Protein AF-H9F100-F1 (afdb_monomer_lite)

Organism: Macaca mulatta (NCBI:txid9544)

pLDDT: mean 95.7, std 2.96, range [78.75, 98.56]

Secondary structure (DSSP, 8-state):
-PEETTEE--PPPPPTT--TT---EEETTTTEEESSHHHHHHHHHHHHSTTEE-TTT--EEE-HHHHHHHH--

Structure (mmCIF, N/CA/C/O backbone):
data_AF-H9F100-F1
#
_entry.id   AF-H9F100-F1
#
loop_
_atom_site.group_PDB
_atom_site.id
_atom_site.type_symbol
_atom_site.label_atom_id
_atom_site.label_alt_id
_atom_site.label_comp_id
_atom_site.label_asym_id
_atom_site.label_entity_id
_atom_site.label_seq_id
_atom_site.pdbx_PDB_ins_code
_atom_site.Cartn_x
_atom_site.Cartn_y
_atom_site.Cartn_z
_atom_site.occupancy
_atom_site.B_iso_or_equiv
_atom_site.auth_seq_id
_atom_site.auth_comp_id
_atom_site.auth_asym_id
_atom_site.auth_atom_id
_atom_site.pdbx_PDB_model_num
ATOM 1 N N . MET A 1 1 ? -0.915 -5.678 10.247 1.00 87.56 1 MET A N 1
ATOM 2 C CA . MET A 1 1 ? -0.980 -5.092 8.892 1.00 87.56 1 MET A CA 1
ATOM 3 C C . MET A 1 1 ? -2.429 -4.723 8.670 1.00 87.56 1 MET A C 1
ATOM 5 O O . MET A 1 1 ? -3.255 -5.621 8.836 1.00 87.56 1 MET A O 1
ATOM 9 N N . PRO A 1 2 ? -2.713 -3.463 8.300 1.00 96.31 2 PRO A N 1
ATOM 10 C CA . PRO A 1 2 ? -4.069 -2.963 8.149 1.00 96.31 2 PRO A CA 1
ATOM 11 C C . PRO A 1 2 ? -4.925 -3.842 7.249 1.00 96.31 2 PRO A C 1
ATOM 13 O O . PRO A 1 2 ? -4.442 -4.409 6.267 1.00 96.31 2 PRO A O 1
ATOM 16 N N . LEU A 1 3 ? -6.211 -3.923 7.571 1.00 97.69 3 LEU A N 1
ATOM 17 C CA . LEU A 1 3 ? -7.181 -4.643 6.762 1.00 97.69 3 LEU A CA 1
ATOM 18 C C . LEU A 1 3 ? -7.777 -3.704 5.719 1.00 97.69 3 LEU A C 1
ATOM 20 O O . LEU A 1 3 ? -8.294 -2.644 6.073 1.00 97.69 3 LEU A O 1
ATOM 24 N N . LEU A 1 4 ? -7.772 -4.118 4.457 1.00 97.81 4 LEU A N 1
ATOM 25 C CA . LEU A 1 4 ? -8.459 -3.415 3.379 1.00 97.81 4 LEU A CA 1
ATOM 26 C C . LEU A 1 4 ? -9.886 -3.951 3.280 1.00 97.81 4 LEU A C 1
ATOM 28 O O . LEU A 1 4 ? -10.075 -5.150 3.076 1.00 97.81 4 LEU A O 1
ATOM 32 N N . HIS A 1 5 ? -10.899 -3.099 3.465 1.00 96.62 5 HIS A N 1
ATOM 33 C CA . HIS A 1 5 ? -12.301 -3.537 3.521 1.00 96.62 5 HIS A CA 1
ATOM 34 C C . HIS A 1 5 ? -12.518 -4.724 4.481 1.00 96.62 5 HIS A C 1
ATOM 36 O O . HIS A 1 5 ? -13.248 -5.670 4.181 1.00 96.62 5 HIS A O 1
ATOM 42 N N . ARG A 1 6 ? -11.846 -4.686 5.642 1.00 95.88 6 ARG A N 1
ATOM 43 C CA . ARG A 1 6 ? -11.858 -5.744 6.674 1.00 95.88 6 ARG A CA 1
ATOM 44 C C . ARG A 1 6 ? -11.309 -7.104 6.213 1.00 95.88 6 ARG A C 1
ATOM 46 O O . ARG A 1 6 ? -11.533 -8.106 6.887 1.00 95.88 6 ARG A O 1
ATOM 53 N N . LYS A 1 7 ? -10.568 -7.154 5.106 1.00 97.06 7 LYS A N 1
ATOM 54 C CA . LYS A 1 7 ? -9.859 -8.346 4.626 1.00 97.06 7 LYS A CA 1
ATOM 55 C C . LYS A 1 7 ? -8.344 -8.155 4.733 1.00 97.06 7 LYS A C 1
ATOM 57 O O . LYS A 1 7 ? -7.878 -7.015 4.657 1.00 97.06 7 LYS A O 1
ATOM 62 N N . PRO A 1 8 ? -7.566 -9.240 4.908 1.00 96.12 8 PRO A N 1
ATOM 63 C CA . PRO A 1 8 ? -6.113 -9.163 4.877 1.00 96.12 8 PRO A CA 1
ATOM 64 C C . PRO A 1 8 ? -5.633 -8.474 3.605 1.00 96.12 8 PRO A C 1
ATOM 66 O O . PRO A 1 8 ? -6.038 -8.829 2.498 1.00 96.12 8 PRO A O 1
ATOM 69 N N . PHE A 1 9 ? -4.780 -7.476 3.784 1.00 95.50 9 PHE A N 1
ATOM 70 C CA . PHE A 1 9 ? -4.180 -6.750 2.686 1.00 95.50 9 PHE A CA 1
ATOM 71 C C . PHE A 1 9 ? -2.833 -7.381 2.312 1.00 95.50 9 PHE A C 1
ATOM 73 O O . PHE A 1 9 ? -2.016 -7.666 3.187 1.00 95.50 9 PHE A O 1
ATOM 80 N N . VAL A 1 10 ? -2.600 -7.604 1.017 1.00 94.00 10 VAL A N 1
ATOM 81 C CA . VAL A 1 10 ? -1.362 -8.206 0.506 1.00 94.00 10 VAL A CA 1
ATOM 82 C C . VAL A 1 10 ? -0.639 -7.192 -0.364 1.00 94.00 10 VAL A C 1
ATOM 84 O O . VAL A 1 10 ? -1.179 -6.704 -1.355 1.00 94.00 10 VAL A O 1
ATOM 87 N N . ARG A 1 11 ? 0.602 -6.888 0.013 1.00 94.50 11 ARG A N 1
ATOM 88 C CA . ARG A 1 11 ? 1.482 -6.018 -0.768 1.00 94.50 11 ARG A CA 1
ATOM 89 C C . ARG A 1 11 ? 1.968 -6.730 -2.025 1.00 94.50 11 ARG A C 1
ATOM 91 O O . ARG A 1 11 ? 2.194 -7.941 -2.012 1.00 94.50 11 ARG A O 1
ATOM 98 N N . GLN A 1 12 ? 2.181 -5.961 -3.081 1.00 93.00 12 GLN A N 1
ATOM 99 C CA . GLN A 1 12 ? 2.857 -6.434 -4.275 1.00 93.00 12 GLN A CA 1
ATOM 100 C C . GLN A 1 12 ? 4.333 -6.675 -3.954 1.00 93.00 12 GLN A C 1
ATOM 102 O O . GLN A 1 12 ? 4.979 -5.893 -3.253 1.00 93.00 12 GLN A O 1
ATOM 107 N N . LYS A 1 13 ? 4.8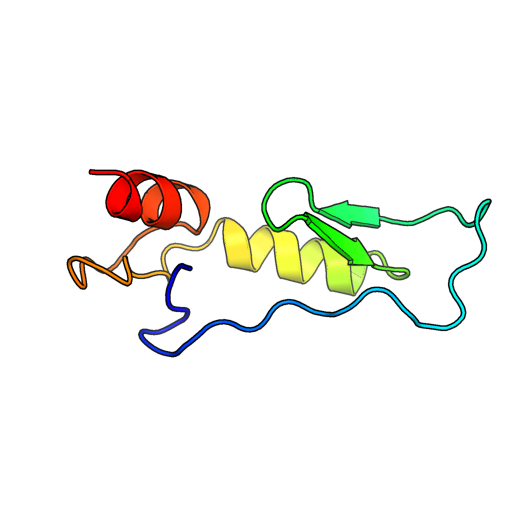60 -7.798 -4.440 1.00 92.56 13 LYS A N 1
ATOM 108 C CA . LYS A 1 13 ? 6.295 -8.066 -4.371 1.00 92.56 13 LYS A CA 1
ATOM 109 C C . LYS A 1 13 ? 6.995 -7.243 -5.454 1.00 92.56 13 LYS A C 1
ATOM 111 O O . LYS A 1 13 ? 6.407 -7.069 -6.521 1.00 92.56 13 LYS A O 1
ATOM 116 N N . PRO A 1 14 ? 8.237 -6.793 -5.218 1.00 90.94 14 PRO A N 1
ATOM 117 C CA . PRO A 1 14 ? 9.049 -6.229 -6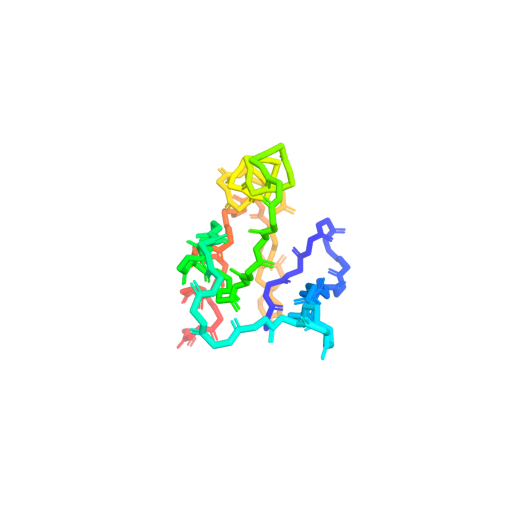.285 1.00 90.94 14 PRO A CA 1
ATOM 118 C C . PRO A 1 14 ? 9.119 -7.190 -7.486 1.00 90.94 14 PRO A C 1
ATOM 120 O O . PRO A 1 14 ? 9.172 -8.409 -7.266 1.00 90.94 14 PRO A O 1
ATOM 123 N N . PRO A 1 15 ? 9.124 -6.678 -8.730 1.00 90.31 15 PRO A N 1
ATOM 124 C CA 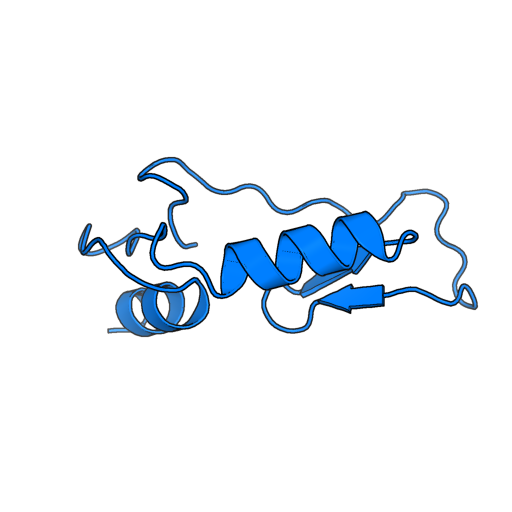. PRO A 1 15 ? 9.348 -7.500 -9.915 1.00 90.31 15 PRO A CA 1
ATOM 125 C C . PRO A 1 15 ? 10.645 -8.309 -9.782 1.00 90.31 15 PRO A C 1
ATOM 127 O O . PRO A 1 15 ? 11.670 -7.783 -9.349 1.00 90.31 15 PRO A O 1
ATOM 130 N N . ALA A 1 16 ? 10.603 -9.598 -10.124 1.00 91.50 16 ALA A N 1
ATOM 131 C CA . ALA A 1 16 ? 11.754 -10.495 -9.961 1.00 91.50 16 ALA A CA 1
ATOM 132 C C . ALA A 1 16 ? 12.922 -10.151 -10.904 1.00 91.50 16 ALA A C 1
ATOM 134 O O . ALA A 1 16 ? 14.062 -10.524 -10.651 1.00 91.50 16 ALA A O 1
ATOM 135 N N . ASP A 1 17 ? 12.618 -9.447 -11.987 1.00 94.94 17 ASP A N 1
ATOM 136 C CA . ASP A 1 17 ? 13.518 -8.992 -13.039 1.00 94.94 17 ASP A CA 1
ATOM 137 C C . ASP A 1 17 ? 13.939 -7.520 -12.864 1.00 94.94 17 ASP A C 1
ATOM 139 O O . ASP A 1 17 ? 14.464 -6.921 -13.801 1.00 94.94 17 ASP A O 1
ATOM 143 N N . LEU A 1 18 ? 13.688 -6.922 -11.693 1.00 93.56 18 LEU A N 1
ATOM 144 C CA . LEU A 1 18 ? 14.058 -5.537 -11.410 1.00 93.56 18 LEU A CA 1
ATOM 145 C C . LEU A 1 18 ? 15.581 -5.368 -11.455 1.00 93.56 18 LEU A C 1
ATOM 147 O O . LEU A 1 18 ? 16.314 -6.044 -10.725 1.00 93.56 18 LEU A O 1
ATOM 151 N N . ARG A 1 19 ? 16.064 -4.440 -12.286 1.00 94.75 19 ARG A N 1
ATOM 152 C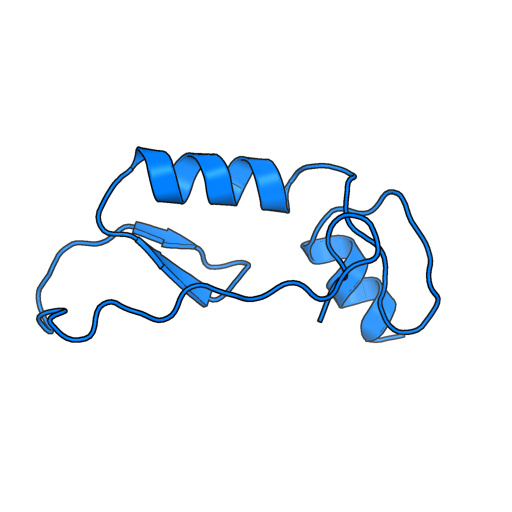 CA . ARG A 1 19 ? 17.500 -4.136 -12.341 1.00 94.75 19 ARG A CA 1
ATOM 153 C C . ARG A 1 19 ? 17.914 -3.215 -11.186 1.00 94.75 19 ARG A C 1
ATOM 155 O O . ARG A 1 19 ? 17.118 -2.376 -10.771 1.00 94.75 19 ARG A O 1
ATOM 162 N N . PRO A 1 20 ? 19.166 -3.300 -10.693 1.00 92.00 20 PRO A N 1
ATOM 163 C CA . PRO A 1 20 ? 19.636 -2.453 -9.590 1.00 92.00 20 PRO A CA 1
ATOM 164 C C . PRO A 1 20 ? 19.590 -0.944 -9.875 1.00 92.00 20 PRO A C 1
ATOM 166 O O . PRO A 1 20 ? 19.505 -0.149 -8.946 1.00 92.00 20 PRO A O 1
ATOM 169 N N . ASP A 1 21 ? 19.686 -0.566 -11.147 1.00 94.12 21 ASP A N 1
ATOM 170 C CA . ASP A 1 21 ? 19.744 0.805 -11.656 1.00 94.12 21 ASP A CA 1
ATOM 171 C C . ASP A 1 21 ? 18.431 1.266 -12.318 1.00 94.12 21 ASP A C 1
ATOM 173 O O . ASP A 1 21 ? 18.389 2.333 -12.924 1.00 94.12 21 ASP A O 1
ATOM 177 N N . GLU A 1 22 ? 17.363 0.466 -12.234 1.00 95.62 22 GLU A N 1
ATOM 178 C CA . GLU A 1 22 ? 16.071 0.785 -12.846 1.00 95.62 22 GLU A CA 1
ATOM 179 C C . GLU A 1 22 ? 15.359 1.923 -12.100 1.00 95.62 22 GLU A C 1
ATOM 181 O O . GLU A 1 22 ? 15.175 1.869 -10.881 1.00 95.62 22 GLU A O 1
ATOM 186 N N . GLU A 1 23 ? 14.917 2.947 -12.835 1.00 96.12 23 GLU A N 1
ATOM 187 C CA . GLU A 1 23 ? 14.066 3.993 -12.271 1.00 96.12 23 GLU A CA 1
ATOM 188 C C . GLU A 1 23 ? 12.658 3.452 -12.017 1.00 96.12 23 GLU A C 1
ATOM 190 O O . GLU A 1 23 ? 12.018 2.871 -12.894 1.00 96.12 23 GLU A O 1
ATOM 195 N N . VAL A 1 24 ? 12.168 3.657 -10.797 1.00 96.81 24 VAL A N 1
ATOM 196 C CA . VAL A 1 24 ? 10.893 3.116 -10.329 1.00 96.81 24 VAL A CA 1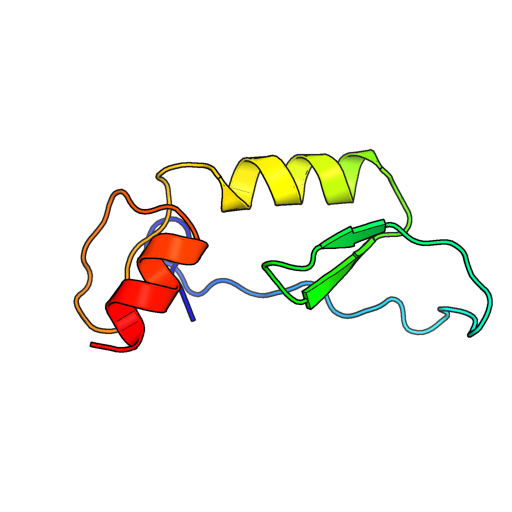
ATOM 197 C C . VAL A 1 24 ? 10.162 4.100 -9.431 1.00 96.81 24 VAL A C 1
ATOM 199 O O . VAL A 1 24 ? 10.759 4.969 -8.791 1.00 96.81 24 VAL A O 1
ATOM 202 N N . PHE A 1 25 ? 8.853 3.913 -9.309 1.00 97.31 25 PHE A N 1
ATOM 203 C CA . PHE A 1 25 ? 8.031 4.625 -8.344 1.00 97.31 25 PHE A CA 1
ATOM 204 C C . PHE A 1 25 ? 8.004 3.863 -7.019 1.00 97.31 25 PHE A C 1
ATOM 206 O O . PHE A 1 25 ? 7.561 2.716 -6.943 1.00 97.31 25 PHE A O 1
ATOM 213 N N . TYR A 1 26 ? 8.466 4.512 -5.952 1.00 95.69 26 TYR A N 1
ATOM 214 C CA . TYR A 1 26 ? 8.553 3.911 -4.624 1.00 95.69 26 TYR A CA 1
ATOM 215 C C . TYR A 1 26 ? 7.474 4.457 -3.679 1.00 95.69 26 TYR A C 1
ATOM 217 O O . TYR A 1 26 ? 7.487 5.630 -3.291 1.00 95.69 26 TYR A O 1
ATOM 225 N N . CYS A 1 27 ? 6.552 3.592 -3.251 1.00 96.06 27 CYS A N 1
ATOM 226 C CA . CYS A 1 27 ? 5.550 3.923 -2.243 1.00 96.06 27 CYS A CA 1
ATOM 227 C C . CYS A 1 27 ? 6.125 3.727 -0.838 1.00 96.06 27 CYS A C 1
ATOM 229 O O . CYS A 1 27 ? 6.094 2.635 -0.274 1.00 96.06 27 CYS A O 1
ATOM 231 N N . LYS A 1 28 ? 6.616 4.820 -0.244 1.00 92.44 28 LYS A N 1
ATOM 232 C CA . LYS A 1 28 ? 7.218 4.832 1.104 1.00 92.44 28 LYS A CA 1
ATOM 233 C C . LYS A 1 28 ? 6.299 4.280 2.197 1.00 92.44 28 LYS A C 1
ATOM 235 O O . LYS A 1 28 ? 6.778 3.662 3.140 1.00 92.44 28 LYS A O 1
ATOM 240 N N . VAL A 1 29 ? 4.992 4.515 2.079 1.00 91.19 29 VAL A N 1
ATOM 241 C CA . VAL A 1 29 ? 4.001 4.154 3.106 1.00 91.19 29 VAL A CA 1
ATOM 242 C C . VAL A 1 29 ? 3.848 2.633 3.223 1.00 91.19 29 VAL A C 1
ATOM 244 O O . VAL A 1 29 ? 3.787 2.087 4.325 1.00 91.19 29 VAL A O 1
ATOM 247 N N . THR A 1 30 ? 3.817 1.927 2.092 1.00 94.38 30 THR A N 1
ATOM 248 C CA . THR A 1 30 ? 3.656 0.466 2.047 1.00 94.38 30 THR A CA 1
ATOM 249 C C . THR A 1 30 ? 4.961 -0.282 1.795 1.00 94.38 30 THR A C 1
ATOM 251 O O . THR A 1 30 ? 4.989 -1.504 1.959 1.00 94.38 30 THR A O 1
ATOM 254 N N . ASN A 1 31 ? 6.044 0.435 1.486 1.00 94.38 31 ASN A N 1
ATOM 255 C CA . ASN A 1 31 ? 7.331 -0.110 1.063 1.00 94.38 31 ASN A CA 1
ATOM 256 C C . ASN A 1 31 ? 7.199 -0.986 -0.200 1.00 94.38 31 ASN A C 1
ATOM 258 O O . ASN A 1 31 ? 7.717 -2.099 -0.253 1.00 94.38 31 ASN A O 1
ATOM 262 N N . GLU A 1 32 ? 6.445 -0.503 -1.190 1.00 96.12 32 GLU A N 1
ATOM 263 C CA . GLU A 1 32 ? 6.237 -1.169 -2.484 1.00 96.12 32 GLU A CA 1
ATOM 264 C C . GLU A 1 32 ? 6.914 -0.404 -3.6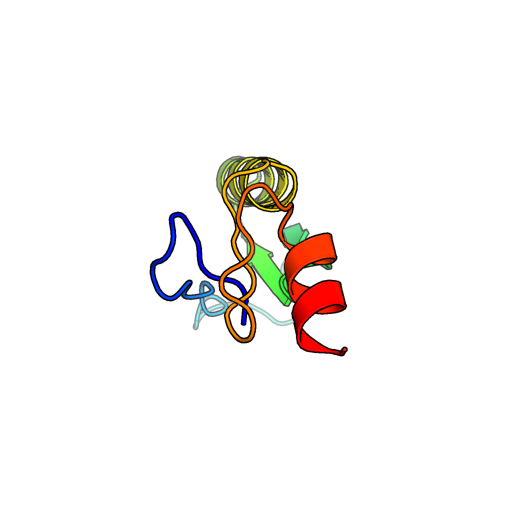21 1.00 96.12 32 GLU A C 1
ATOM 266 O O . GLU A 1 32 ? 7.068 0.818 -3.562 1.00 96.12 32 GLU A O 1
ATOM 271 N N . ILE A 1 33 ? 7.287 -1.141 -4.665 1.00 95.81 33 ILE A N 1
ATOM 272 C CA . ILE A 1 33 ? 7.931 -0.631 -5.874 1.00 95.81 33 ILE A CA 1
ATOM 273 C C . ILE A 1 33 ? 6.997 -0.885 -7.056 1.00 95.81 33 ILE A C 1
ATOM 275 O O . ILE A 1 33 ? 6.476 -1.990 -7.194 1.00 95.81 33 ILE A O 1
ATOM 279 N N . PHE A 1 34 ? 6.834 0.119 -7.913 1.00 96.19 34 PHE A N 1
ATOM 280 C CA . PHE A 1 34 ? 6.009 0.064 -9.116 1.00 96.19 34 PHE A CA 1
ATOM 281 C C . PHE A 1 34 ? 6.798 0.588 -10.318 1.00 96.19 34 PHE A C 1
ATOM 283 O O . PHE A 1 34 ? 7.511 1.586 -10.210 1.00 96.19 34 PHE A O 1
ATOM 290 N N . ARG A 1 35 ? 6.657 -0.071 -11.472 1.00 95.38 35 ARG A N 1
ATOM 291 C CA . ARG A 1 35 ? 7.252 0.383 -12.743 1.00 95.38 35 ARG A CA 1
ATOM 292 C C . ARG A 1 35 ? 6.399 1.438 -13.433 1.00 95.38 35 ARG A C 1
ATOM 294 O O . ARG A 1 35 ? 6.925 2.349 -14.062 1.00 95.38 35 ARG A O 1
ATOM 301 N N . HIS A 1 36 ? 5.082 1.317 -13.309 1.00 95.56 36 HIS A N 1
ATOM 302 C CA . HIS A 1 36 ? 4.142 2.218 -13.954 1.00 95.56 36 HIS A CA 1
ATOM 303 C C . HIS A 1 36 ? 3.599 3.238 -12.962 1.00 95.56 36 HIS A C 1
ATOM 305 O O . HIS A 1 36 ? 3.335 2.934 -11.796 1.00 95.56 36 HIS A O 1
ATOM 311 N N . TYR A 1 37 ? 3.433 4.464 -13.454 1.00 96.56 37 TYR A N 1
ATOM 312 C CA . TYR A 1 37 ? 2.883 5.559 -12.668 1.00 96.56 37 TYR A CA 1
ATOM 313 C C . TYR A 1 37 ? 1.453 5.262 -12.214 1.00 96.56 37 TYR A C 1
ATOM 315 O O . TYR A 1 37 ? 1.133 5.517 -11.058 1.00 96.56 37 TYR A O 1
ATOM 323 N N . ASP A 1 38 ? 0.625 4.684 -13.088 1.00 97.38 38 ASP A N 1
ATOM 324 C CA . ASP A 1 38 ? -0.781 4.402 -12.789 1.00 97.38 38 ASP A CA 1
ATOM 325 C C . ASP A 1 38 ? -0.922 3.445 -11.595 1.00 97.38 38 ASP A C 1
ATOM 327 O O . ASP A 1 38 ? -1.639 3.759 -10.647 1.00 97.38 38 ASP A O 1
ATOM 331 N N . ASP A 1 39 ? -0.136 2.361 -11.548 1.00 96.25 39 ASP A N 1
ATOM 332 C CA . ASP A 1 39 ? -0.136 1.417 -10.417 1.00 96.25 39 ASP A CA 1
ATOM 333 C C . ASP A 1 39 ? 0.271 2.099 -9.096 1.00 96.25 39 ASP A C 1
ATOM 335 O O . ASP A 1 39 ? -0.326 1.884 -8.034 1.00 96.25 39 ASP A O 1
ATOM 339 N N . PHE A 1 40 ? 1.300 2.952 -9.150 1.00 96.94 40 PHE A N 1
ATOM 340 C CA . PHE A 1 40 ? 1.757 3.733 -8.002 1.00 96.94 40 PHE A CA 1
ATOM 341 C C . PHE A 1 40 ? 0.715 4.763 -7.550 1.00 96.94 40 PHE A C 1
ATOM 343 O O . PHE A 1 40 ? 0.520 4.987 -6.347 1.00 96.94 40 PHE A O 1
ATOM 350 N N . PHE A 1 41 ? 0.049 5.405 -8.505 1.00 97.06 41 PHE A N 1
ATOM 351 C CA . PHE A 1 41 ? -0.965 6.413 -8.257 1.00 97.06 41 PHE A CA 1
ATOM 352 C C . PHE A 1 41 ? -2.204 5.787 -7.614 1.00 97.06 41 PHE A C 1
ATOM 354 O O . PHE A 1 41 ? -2.622 6.234 -6.543 1.00 97.06 41 PHE A O 1
ATOM 361 N N . GLU A 1 42 ? -2.715 4.689 -8.173 1.00 97.06 42 GLU A N 1
ATOM 362 C CA . GLU A 1 42 ? -3.801 3.902 -7.583 1.00 97.06 42 GLU A CA 1
ATOM 363 C C . GLU A 1 42 ? -3.455 3.449 -6.165 1.00 97.06 42 GLU A C 1
ATOM 365 O O . GLU A 1 42 ? -4.263 3.592 -5.241 1.00 97.06 42 GLU A O 1
ATOM 370 N N . ARG A 1 43 ? -2.219 2.976 -5.950 1.00 97.38 43 ARG A N 1
ATOM 371 C CA . ARG A 1 43 ? -1.752 2.610 -4.613 1.00 97.38 43 ARG A CA 1
ATOM 372 C C . ARG A 1 43 ? -1.791 3.788 -3.646 1.00 97.38 43 ARG A C 1
ATOM 374 O O . ARG A 1 43 ? -2.221 3.638 -2.502 1.00 97.38 43 ARG A O 1
ATOM 381 N N . THR A 1 44 ? -1.339 4.953 -4.088 1.00 97.00 44 THR A N 1
ATOM 382 C CA . THR A 1 44 ? -1.312 6.164 -3.266 1.00 97.00 44 THR A CA 1
ATOM 383 C C . THR A 1 44 ? -2.726 6.589 -2.871 1.00 97.00 44 THR A C 1
ATOM 385 O O . THR A 1 44 ? -2.974 6.870 -1.696 1.00 97.00 44 THR A O 1
ATOM 388 N N . ILE A 1 45 ? -3.678 6.564 -3.808 1.00 97.81 45 ILE A N 1
ATOM 389 C CA . ILE A 1 45 ? -5.094 6.849 -3.525 1.00 97.81 45 ILE A CA 1
ATOM 390 C C . ILE A 1 45 ? -5.660 5.840 -2.527 1.00 97.81 45 ILE A C 1
ATOM 392 O O . ILE A 1 45 ? -6.311 6.229 -1.555 1.00 97.81 45 ILE A O 1
ATOM 396 N N . LEU A 1 46 ? -5.390 4.549 -2.731 1.00 97.62 46 LEU A N 1
ATOM 397 C CA . LEU A 1 46 ? -5.882 3.487 -1.861 1.00 97.62 46 LEU A CA 1
ATOM 398 C C . LEU A 1 46 ? -5.387 3.668 -0.420 1.00 97.62 46 LEU A C 1
ATOM 400 O O . LEU A 1 46 ? -6.175 3.579 0.520 1.00 97.62 46 LEU A O 1
ATOM 404 N N . CYS A 1 47 ? -4.099 3.968 -0.234 1.00 97.38 47 CYS A N 1
ATOM 405 C CA . CYS A 1 47 ? -3.503 4.203 1.084 1.00 97.38 47 CYS A CA 1
ATOM 406 C C . CYS A 1 47 ? -4.102 5.418 1.811 1.00 97.38 47 CYS A C 1
ATOM 408 O O . CYS A 1 47 ? -4.224 5.386 3.037 1.00 97.38 47 CYS A O 1
ATOM 410 N N . ASN A 1 48 ? -4.498 6.453 1.064 1.00 97.62 48 ASN A N 1
ATOM 411 C CA . ASN A 1 48 ? -5.089 7.687 1.591 1.00 97.62 48 ASN A CA 1
ATOM 412 C C . ASN A 1 48 ? -6.622 7.629 1.734 1.00 97.62 48 ASN A C 1
ATOM 414 O O . ASN A 1 48 ? -7.226 8.550 2.278 1.00 97.62 48 ASN A O 1
ATOM 418 N N . SER A 1 49 ? -7.269 6.566 1.257 1.00 98.12 49 SER A N 1
ATOM 419 C CA . SER A 1 49 ? -8.719 6.383 1.355 1.00 98.12 49 SER A CA 1
ATOM 420 C C . SER A 1 49 ? -9.125 5.836 2.726 1.00 98.12 49 SER A C 1
ATOM 422 O O . SER A 1 49 ? -8.426 5.002 3.292 1.00 98.12 49 SER A O 1
ATOM 424 N N . LEU A 1 50 ? -10.301 6.218 3.237 1.00 98.38 50 LEU A N 1
ATOM 425 C CA . LEU A 1 50 ? -10.826 5.786 4.549 1.00 98.38 50 LEU A CA 1
ATOM 426 C C . LEU A 1 50 ? -11.443 4.371 4.535 1.00 98.38 50 LEU A C 1
ATOM 428 O O . LEU A 1 50 ? -12.472 4.106 5.157 1.00 98.38 50 LEU A O 1
ATOM 432 N N . VAL A 1 51 ? -10.843 3.452 3.781 1.00 98.38 51 VAL A N 1
ATOM 433 C CA . VAL A 1 51 ? -11.341 2.081 3.562 1.00 98.38 51 VAL A CA 1
ATOM 434 C C . VAL A 1 51 ? -10.621 1.037 4.417 1.00 98.38 51 VAL A C 1
ATOM 436 O O . VAL A 1 51 ? -10.916 -0.161 4.324 1.00 98.38 51 VAL A O 1
ATOM 439 N N . TRP A 1 52 ? -9.682 1.473 5.256 1.00 98.56 52 TRP A N 1
ATOM 440 C CA . TRP A 1 52 ? -8.884 0.592 6.092 1.00 98.56 52 TRP A CA 1
ATOM 441 C C . TRP A 1 52 ? -9.512 0.378 7.460 1.00 98.56 52 TRP A C 1
ATOM 443 O O . TRP A 1 52 ? -10.346 1.147 7.950 1.00 98.56 52 TRP A O 1
ATOM 453 N N . SER A 1 53 ? -9.120 -0.724 8.085 1.00 98.50 53 SER A N 1
ATOM 454 C CA . SER A 1 53 ? -9.439 -1.026 9.473 1.00 98.50 53 SER A CA 1
ATOM 455 C C . SER A 1 53 ? -8.200 -1.521 10.211 1.00 98.50 53 SER A C 1
ATOM 457 O O . SER A 1 53 ? -7.361 -2.209 9.629 1.00 98.50 53 SER A O 1
ATOM 459 N N . CYS A 1 54 ? -8.103 -1.198 11.499 1.00 98.06 54 CYS A N 1
ATOM 460 C CA . CYS A 1 54 ? -7.069 -1.740 12.377 1.00 98.06 54 CYS A CA 1
ATOM 461 C C . CYS A 1 54 ? -7.250 -3.257 12.520 1.00 98.06 54 CYS A C 1
ATOM 463 O O . CYS A 1 54 ? -8.346 -3.711 12.858 1.00 98.06 54 CYS A O 1
ATOM 465 N N . ALA A 1 55 ? -6.196 -4.044 12.295 1.00 97.06 55 ALA A N 1
ATOM 466 C CA . ALA A 1 55 ? -6.271 -5.498 12.428 1.00 97.06 55 ALA A CA 1
ATOM 467 C C . ALA A 1 55 ? -6.371 -5.980 13.887 1.00 97.06 55 ALA A C 1
ATOM 469 O O . ALA A 1 55 ? -6.839 -7.089 14.121 1.00 97.06 55 ALA A O 1
ATOM 470 N N . VAL A 1 56 ? -5.949 -5.160 14.857 1.00 96.31 56 VAL A N 1
ATOM 471 C CA . VAL A 1 56 ? -5.965 -5.505 16.290 1.00 96.31 56 VAL A CA 1
ATOM 472 C C . VAL A 1 56 ? -7.317 -5.170 16.921 1.00 96.31 56 VAL A C 1
ATOM 474 O O . VAL A 1 56 ? -7.947 -6.020 17.539 1.00 96.31 56 VAL A O 1
ATOM 477 N N . THR A 1 57 ? -7.791 -3.935 16.742 1.00 96.12 57 THR A N 1
ATOM 478 C CA . THR A 1 57 ? -9.019 -3.442 17.393 1.00 96.12 57 THR A CA 1
ATOM 479 C C . THR A 1 57 ? -10.262 -3.557 16.513 1.00 96.12 57 THR A C 1
ATOM 481 O O . THR A 1 57 ? -11.380 -3.384 16.989 1.00 96.12 57 THR A O 1
ATOM 484 N N . GLY A 1 58 ? -10.096 -3.790 15.207 1.00 96.31 58 GLY A N 1
ATOM 485 C CA . GLY A 1 58 ? -11.195 -3.818 14.242 1.00 96.31 58 GLY A CA 1
ATOM 486 C C . GLY A 1 58 ? -11.793 -2.446 13.905 1.00 96.31 58 GLY A C 1
ATOM 487 O O . GLY A 1 58 ? -12.776 -2.400 13.151 1.00 96.31 58 GLY A O 1
ATOM 488 N N . ARG A 1 59 ? -11.225 -1.346 14.434 1.00 97.62 59 ARG A N 1
ATOM 489 C CA . ARG A 1 59 ? -11.676 0.035 14.190 1.00 97.62 59 ARG A CA 1
ATOM 490 C C . ARG A 1 59 ? -11.675 0.342 12.683 1.00 97.62 59 ARG A C 1
ATOM 492 O O . ARG A 1 59 ? -10.601 0.261 12.087 1.00 97.62 59 ARG A O 1
ATOM 499 N N . PRO A 1 60 ? -12.826 0.688 12.076 1.00 98.19 60 PRO A N 1
ATOM 500 C CA . PRO A 1 60 ? -12.930 1.000 10.652 1.00 98.19 60 PRO A CA 1
ATOM 501 C C . PRO A 1 60 ? -12.734 2.493 10.356 1.00 98.19 60 PRO A C 1
ATOM 503 O O . PRO A 1 60 ? -12.632 3.306 11.277 1.00 98.19 60 PRO A O 1
ATOM 506 N N . GLY A 1 61 ? -12.756 2.843 9.066 1.00 98.12 61 GLY A N 1
ATOM 507 C CA . GLY A 1 61 ? -12.785 4.233 8.605 1.00 98.12 61 GLY A CA 1
ATOM 508 C C . GLY A 1 61 ? -11.442 4.937 8.753 1.00 98.12 61 GLY A C 1
ATOM 509 O O . GLY A 1 61 ? -11.409 6.114 9.088 1.00 98.12 61 GLY A O 1
ATOM 510 N N . LEU A 1 62 ? -10.351 4.194 8.580 1.00 98.44 62 LEU A N 1
ATOM 511 C CA . LEU A 1 62 ? -8.989 4.693 8.715 1.00 98.44 62 LEU A CA 1
ATOM 512 C C . LEU A 1 62 ? -8.325 4.751 7.339 1.00 98.44 62 LEU A C 1
ATOM 514 O O . LEU A 1 62 ? -8.676 3.989 6.434 1.00 98.44 62 LEU A O 1
ATOM 518 N N . THR A 1 63 ? -7.336 5.620 7.199 1.00 98.38 63 THR A N 1
ATOM 519 C CA . THR A 1 63 ? -6.282 5.483 6.190 1.00 98.38 63 THR A CA 1
ATOM 520 C C . THR A 1 63 ? -5.330 4.347 6.570 1.00 98.38 63 THR A C 1
ATOM 522 O O . THR A 1 63 ? -5.340 3.835 7.696 1.00 98.38 63 THR A O 1
ATOM 525 N N . TYR A 1 64 ? -4.459 3.952 5.643 1.00 97.75 64 TYR A N 1
ATOM 526 C CA . TYR A 1 64 ? -3.465 2.916 5.917 1.00 97.75 64 TYR A CA 1
ATOM 527 C C . TYR A 1 64 ? -2.520 3.304 7.071 1.00 97.75 64 TYR A C 1
ATOM 529 O O . TYR A 1 64 ? -2.229 2.482 7.943 1.00 97.75 64 TYR A O 1
ATOM 537 N N . GLN A 1 65 ? -2.069 4.565 7.097 1.00 96.81 65 GLN A N 1
ATOM 538 C CA . GLN A 1 65 ? -1.167 5.097 8.124 1.00 96.81 65 GLN A CA 1
ATOM 539 C C . GLN A 1 65 ? -1.839 5.102 9.504 1.00 96.81 65 GLN A C 1
ATOM 541 O O . GLN A 1 65 ? -1.274 4.587 10.466 1.00 96.81 65 GLN A O 1
ATOM 546 N N . GLU A 1 66 ? -3.069 5.609 9.595 1.00 97.69 66 GLU A N 1
ATOM 547 C CA . GLU A 1 66 ? -3.821 5.647 10.855 1.00 97.69 66 GLU A CA 1
ATOM 548 C C . GLU A 1 66 ? -4.128 4.241 11.380 1.00 97.69 66 GLU A C 1
ATOM 550 O O . GLU A 1 66 ? -4.095 4.001 12.588 1.00 97.69 66 GLU A O 1
ATOM 555 N N . ALA A 1 67 ? -4.410 3.285 10.490 1.00 98.00 67 ALA A N 1
ATOM 556 C CA . ALA A 1 67 ? -4.587 1.891 10.876 1.00 98.00 67 ALA A CA 1
ATOM 557 C C . ALA A 1 67 ? -3.290 1.299 11.446 1.00 98.00 67 ALA A C 1
ATOM 559 O O . ALA A 1 67 ? -3.339 0.668 12.499 1.00 98.00 67 ALA A O 1
ATOM 560 N N . LEU A 1 68 ? -2.131 1.560 10.829 1.00 96.00 68 LEU A N 1
ATOM 561 C CA . LEU A 1 68 ? -0.832 1.152 11.381 1.00 96.00 68 LEU A CA 1
ATOM 562 C C . LEU A 1 68 ? -0.564 1.770 12.753 1.00 96.00 68 LEU A C 1
ATOM 564 O O . LEU A 1 68 ? -0.066 1.094 13.648 1.00 96.00 68 LEU A O 1
ATOM 568 N N . GLU A 1 69 ? -0.869 3.051 12.932 1.00 96.44 69 GLU A N 1
ATOM 569 C CA . GLU A 1 69 ? -0.722 3.725 14.224 1.00 96.44 69 GLU A CA 1
ATOM 570 C C . GLU A 1 69 ? -1.684 3.161 15.268 1.00 96.44 69 GLU A C 1
ATOM 572 O O . GLU A 1 69 ? -1.305 2.992 16.425 1.00 96.44 69 GLU A O 1
ATOM 577 N N . SER A 1 70 ? -2.908 2.815 14.865 1.00 96.62 70 SER A N 1
ATOM 578 C CA . SER A 1 70 ? -3.875 2.152 15.734 1.00 96.62 70 SER A CA 1
ATOM 579 C C . SER A 1 70 ? -3.451 0.740 16.135 1.00 96.62 70 SER A C 1
ATOM 581 O O . SER A 1 70 ? -3.889 0.299 17.190 1.00 96.62 70 SER A O 1
ATOM 583 N N . GLU A 1 71 ? -2.670 0.031 15.316 1.00 96.00 71 GLU A N 1
ATOM 584 C CA . GLU A 1 71 ? -2.149 -1.314 15.617 1.00 96.00 71 GLU A CA 1
ATOM 585 C C . GLU A 1 71 ? -0.960 -1.290 16.592 1.00 96.00 71 GLU A C 1
ATOM 587 O O . GLU A 1 71 ? -0.637 -2.319 17.176 1.00 96.00 71 GLU A O 1
ATOM 592 N N . LYS A 1 72 ? -0.294 -0.138 16.757 1.00 93.88 72 LYS A N 1
ATOM 593 C CA . LYS A 1 72 ? 0.840 0.040 17.685 1.00 93.88 72 LYS A CA 1
ATOM 594 C C . LYS A 1 72 ? 0.416 0.358 19.123 1.00 93.88 72 LYS A C 1
ATOM 596 O O . LYS A 1 72 ? 1.280 0.392 19.996 1.00 93.88 72 LYS A O 1
ATOM 601 N N . LYS A 1 73 ? -0.860 0.683 19.331 1.00 78.75 73 LYS A N 1
ATOM 602 C CA . LYS A 1 73 ? -1.444 0.986 20.642 1.00 78.75 73 LYS A CA 1
ATOM 603 C C . LYS A 1 73 ? -1.933 -0.294 21.297 1.00 78.75 73 LYS A C 1
ATOM 605 O O . LYS A 1 73 ? -1.733 -0.403 22.522 1.00 78.75 73 LYS A O 1
#

Foldseek 3Di:
DKAQLNHDDDADDPDPPDDPPDDWDADPLRRHTHRDPVVNVVVVVQQQFQRIAQPPPRRGRDHVNVSVVVVVD

Sequence (73 aa):
MPLLHRKPFVRQKPPADLRPDEEVFYCKVTNEIFRHYDDFFERTILCNSLVWSCAVTGRPGLTYQEALESEKK

InterPro domains:
  IPR013136 WSTF/Acf1/Cbp146 [PF10537] (23-73)
  IPR013136 WSTF/Acf1/Cbp146 [PS51136] (22-73)
  IPR047171 Bromodomain adjacent to zinc finger domain protein 1A [PTHR46510] (1-73)

Radius of gyration: 13.47 Å; chains: 1; bounding box: 33×18×35 Å